Protein AF-A0A8S9J7U5-F1 (afdb_monomer_lite)

Radius of gyration: 19.33 Å; chains: 1; bounding box: 43×29×53 Å

Secondary structure (DSSP, 8-state):
-------GGGS-HHHHHHHHHHHHHHHTSPP--------TTSSHHHHHHHHHHHHT-----HHHHHHHHHHTT-HHHHHHHHHHHHHHSS----S----HHHHHHHHHHIIIIIHHHHHHHHHTT-------SS-HHHHHHHHHHHHH-

Organism: Brassica cretica (NCBI:txid69181)

InterPro domains:
  IPR000850 Adenylate kinase/UMP-CMP kinase [MF_00235] (32-148)
  IPR000850 Adenylate kinase/UMP-CMP kinase [PR00094] (35-48)
  IPR000850 Adenylate kinase/UMP-CMP kinase [PR00094] (63-77)
  IPR000850 Adenylate kinase/UMP-CMP kinase [PTHR23359] (5-86)
  IPR000850 Adenylate kinase/UMP-CMP kinase [cd01428] (33-138)
  IPR027417 P-loop containing nucleoside triphosphate hydrolase [G3DSA:3.40.50.300] (4-83)
  IPR027417 P-loop containing nucleoside triphosphate hydrolase [G3DSA:3.40.50.300] (84-148)
  IPR027417 P-loop containing nucleoside triphosphate hydrolase [SSF52540] (32-147)

Sequence (149 aa):
MANSSVDMEDIQTVDLMSELLRRMKCASKPDKRLVFIGPPGSGKGTQSPVIKDEFCLCHLSTGDMLRAAVAAKSPLGVKAKEAMDKVTGEPLIQRKDDNADVLRSRLDAFHKQTQPVIDYYAKKGNLVNIPAEKAPEEVTKVVKKVVSA

Foldseek 3Di:
DPPPPDDPVPDDPVVVVVVVVLVVQQVPADDDDDDDADAPPLCCVVQQVVCCSNNVDDDDDPLVVLLVCLVVVHPVNVVSQVVCCVQQVDGSDDPPDPDPVSSVSRRVSCVVPVVVVQVVCVVVVNDDDQDRPDDPVVSNVVVVVVSRD

pLDDT: mean 84.94, std 13.2, range [37.19, 96.44]

Structure (mmCIF, N/CA/C/O backbone):
data_AF-A0A8S9J7U5-F1
#
_entry.id   AF-A0A8S9J7U5-F1
#
loop_
_atom_site.group_PDB
_atom_site.id
_atom_site.type_symbol
_atom_site.label_atom_id
_atom_site.label_alt_id
_atom_site.label_comp_id
_atom_site.label_asym_id
_atom_site.label_entity_id
_atom_site.label_seq_id
_atom_site.pdbx_PDB_ins_code
_atom_site.Cartn_x
_atom_site.Cartn_y
_atom_site.Cartn_z
_atom_site.occupancy
_atom_site.B_iso_or_equiv
_atom_site.auth_seq_id
_atom_site.auth_comp_id
_atom_site.auth_asym_id
_atom_site.auth_atom_id
_atom_site.pdbx_PDB_model_num
ATOM 1 N N . MET A 1 1 ? 24.460 -4.625 8.767 1.00 37.19 1 MET A N 1
ATOM 2 C CA . MET A 1 1 ? 23.476 -4.658 9.866 1.00 37.19 1 MET A CA 1
ATOM 3 C C . MET A 1 1 ? 24.123 -3.960 11.046 1.00 37.19 1 MET A C 1
ATOM 5 O O . MET A 1 1 ? 24.968 -4.559 11.692 1.00 37.19 1 MET A O 1
ATOM 9 N N . ALA A 1 2 ? 23.842 -2.673 11.243 1.00 41.78 2 ALA A N 1
ATOM 10 C CA . ALA A 1 2 ? 24.271 -1.979 12.451 1.00 41.78 2 ALA A CA 1
ATOM 11 C C . ALA A 1 2 ? 23.242 -2.318 13.531 1.00 41.78 2 ALA A C 1
ATOM 13 O O . ALA A 1 2 ? 22.135 -1.790 13.519 1.00 41.78 2 ALA A O 1
ATOM 14 N N . ASN A 1 3 ? 23.571 -3.282 14.386 1.00 47.78 3 ASN A N 1
ATOM 15 C CA . ASN A 1 3 ? 22.804 -3.547 15.591 1.00 47.78 3 ASN A CA 1
ATOM 16 C C . ASN A 1 3 ? 23.300 -2.561 16.653 1.00 47.78 3 ASN A C 1
ATOM 18 O O . ASN A 1 3 ? 24.132 -2.909 17.484 1.00 47.78 3 ASN A O 1
ATOM 22 N N . SER A 1 4 ? 22.882 -1.298 16.557 1.00 57.94 4 SER A N 1
ATOM 23 C CA . SER A 1 4 ? 23.030 -0.368 17.674 1.00 57.94 4 SER A CA 1
ATOM 24 C C . SER A 1 4 ? 21.969 -0.757 18.696 1.00 57.94 4 SER A C 1
ATOM 26 O O . SER A 1 4 ? 20.813 -0.343 18.584 1.00 57.94 4 SER A O 1
ATOM 28 N N . SER A 1 5 ? 22.328 -1.631 19.632 1.00 63.22 5 SER A N 1
ATOM 29 C CA . SER A 1 5 ? 21.529 -1.858 20.830 1.00 63.22 5 SER A CA 1
ATOM 30 C C . SER A 1 5 ? 21.452 -0.529 21.570 1.00 63.22 5 SER A C 1
ATOM 32 O O . SER A 1 5 ? 22.438 -0.092 22.155 1.00 63.22 5 SER A O 1
ATOM 34 N N . VAL A 1 6 ? 20.319 0.156 21.445 1.00 76.88 6 VAL A N 1
ATOM 35 C CA . VAL A 1 6 ? 20.034 1.348 22.242 1.00 76.88 6 VAL A CA 1
ATOM 36 C C . VAL A 1 6 ? 19.884 0.869 23.680 1.00 76.88 6 VAL A C 1
ATOM 38 O O . VAL A 1 6 ? 19.019 0.030 23.946 1.00 76.88 6 VAL A O 1
ATOM 41 N N . ASP A 1 7 ? 20.746 1.346 24.573 1.00 85.56 7 ASP A N 1
ATOM 42 C CA . ASP A 1 7 ? 20.597 1.090 26.000 1.00 85.56 7 ASP A CA 1
ATOM 43 C C . ASP A 1 7 ? 19.420 1.920 26.530 1.00 85.56 7 ASP A C 1
ATOM 45 O O . ASP A 1 7 ? 19.267 3.093 26.185 1.00 85.56 7 ASP A O 1
ATOM 49 N N . MET A 1 8 ? 18.541 1.304 27.323 1.00 82.44 8 MET A N 1
ATOM 50 C CA . MET A 1 8 ? 17.367 1.999 27.860 1.00 82.44 8 MET A CA 1
ATOM 51 C C . MET A 1 8 ? 17.752 3.049 28.905 1.00 82.44 8 MET A C 1
ATOM 53 O O . MET A 1 8 ? 16.975 3.977 29.122 1.00 82.44 8 MET A O 1
ATOM 57 N N . GLU A 1 9 ? 18.927 2.918 29.527 1.00 88.31 9 GLU A N 1
ATOM 58 C CA . GLU A 1 9 ? 19.437 3.865 30.526 1.00 88.31 9 GLU A CA 1
ATOM 59 C C . GLU A 1 9 ? 19.772 5.240 29.922 1.00 88.31 9 GLU A C 1
ATOM 61 O O . GLU A 1 9 ? 19.668 6.257 30.608 1.00 88.31 9 GLU A O 1
ATOM 66 N N . ASP A 1 10 ? 20.076 5.288 28.621 1.00 91.25 10 ASP A N 1
ATOM 67 C CA . ASP A 1 10 ? 20.440 6.515 27.901 1.00 91.25 10 ASP A CA 1
ATOM 68 C C . ASP A 1 10 ? 19.223 7.294 27.357 1.00 91.25 10 ASP A C 1
ATOM 70 O O . ASP A 1 10 ? 19.366 8.380 26.788 1.00 91.25 10 ASP A O 1
ATOM 74 N N . ILE A 1 11 ? 18.008 6.753 27.500 1.00 90.06 11 ILE A N 1
ATOM 75 C CA . ILE A 1 11 ? 16.780 7.344 26.955 1.00 90.06 11 ILE A CA 1
ATOM 76 C C . ILE A 1 11 ? 16.121 8.232 28.012 1.00 90.06 11 ILE A C 1
ATOM 78 O O . ILE A 1 11 ? 15.852 7.800 29.132 1.00 90.06 11 ILE A O 1
ATOM 82 N N . GLN A 1 12 ? 15.776 9.473 27.651 1.00 94.50 12 GLN A N 1
ATOM 83 C CA . GLN A 1 12 ? 15.068 10.356 28.575 1.00 94.50 12 GLN A CA 1
ATOM 84 C C . GLN A 1 12 ? 13.709 9.757 28.963 1.00 94.50 12 GLN A C 1
ATOM 86 O O . GLN A 1 12 ? 12.953 9.277 28.116 1.00 94.50 12 GLN A O 1
ATOM 91 N N . THR A 1 13 ? 13.336 9.863 30.242 1.00 93.88 13 THR A N 1
ATOM 92 C CA . THR A 1 13 ? 12.057 9.337 30.751 1.00 93.88 13 THR A CA 1
ATOM 93 C C . THR A 1 13 ? 10.852 9.842 29.950 1.00 93.88 13 THR A C 1
ATOM 95 O O . THR A 1 13 ? 9.889 9.107 29.754 1.00 93.88 13 THR A O 1
ATOM 98 N N . VAL A 1 14 ? 10.899 11.079 29.442 1.00 95.00 14 VAL A N 1
ATOM 99 C CA . VAL A 1 14 ? 9.829 11.665 28.615 1.00 95.00 14 VAL A CA 1
ATOM 100 C C . VAL A 1 14 ? 9.653 10.916 27.290 1.00 95.00 14 VAL A C 1
ATOM 102 O O . VAL A 1 14 ? 8.517 10.669 26.875 1.00 95.00 14 VAL A O 1
ATOM 105 N N . ASP A 1 15 ? 10.746 10.500 26.654 1.00 93.94 15 ASP A N 1
ATOM 106 C CA . ASP A 1 15 ? 10.711 9.738 25.404 1.00 93.94 15 ASP A CA 1
ATOM 107 C C . ASP A 1 15 ? 10.194 8.320 25.648 1.00 93.94 15 ASP A C 1
ATOM 109 O O . ASP A 1 15 ? 9.337 7.831 24.905 1.00 93.94 15 ASP A O 1
ATOM 113 N N . LEU A 1 16 ? 10.627 7.694 26.749 1.00 93.19 16 LEU A N 1
ATOM 114 C CA . LEU A 1 16 ? 10.135 6.380 27.160 1.00 93.19 16 LEU A CA 1
ATOM 115 C C . LEU A 1 16 ? 8.622 6.410 27.417 1.00 93.19 16 LEU A C 1
ATOM 117 O O . LEU A 1 16 ? 7.884 5.566 26.905 1.00 93.19 16 LEU A O 1
ATOM 121 N N . MET A 1 17 ? 8.138 7.410 28.160 1.00 95.00 17 MET A N 1
ATOM 122 C CA . MET A 1 17 ? 6.708 7.583 28.425 1.00 95.00 17 MET A CA 1
ATOM 123 C C . MET A 1 17 ? 5.919 7.875 27.143 1.00 95.00 17 MET A C 1
ATOM 125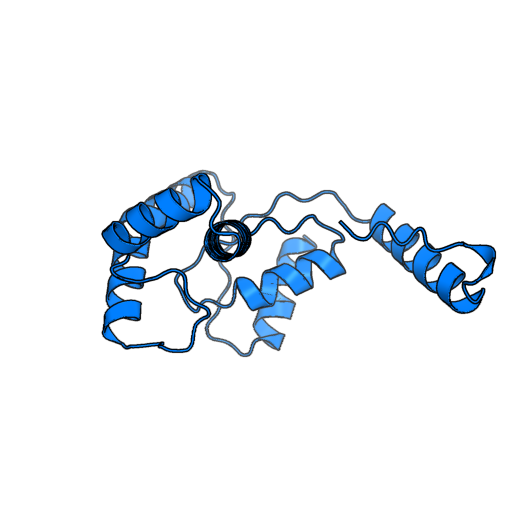 O O . MET A 1 17 ? 4.820 7.346 26.966 1.00 95.00 17 MET A O 1
ATOM 129 N N . SER A 1 18 ? 6.480 8.658 26.218 1.00 93.88 18 SER A N 1
ATOM 130 C CA . SER A 1 18 ? 5.858 8.944 24.919 1.00 93.88 18 SER A CA 1
ATOM 131 C C . SER A 1 18 ? 5.708 7.681 24.064 1.00 93.88 18 SER A C 1
ATOM 133 O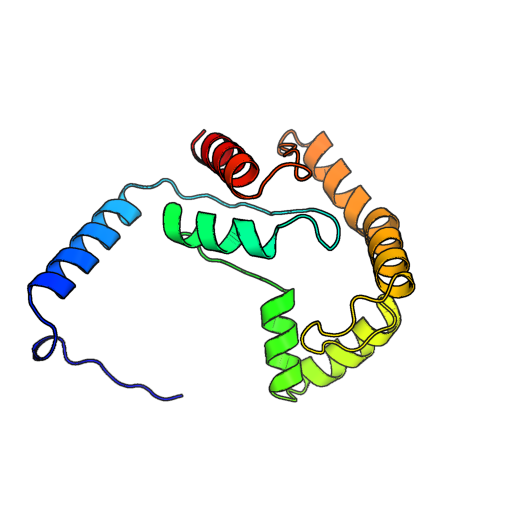 O . SER A 1 18 ? 4.638 7.433 23.500 1.00 93.88 18 SER A O 1
ATOM 135 N N . GLU A 1 19 ? 6.740 6.837 24.017 1.00 92.69 19 GLU A N 1
ATOM 136 C CA . GLU A 1 19 ? 6.714 5.560 23.300 1.00 92.69 19 GLU A CA 1
ATOM 137 C C . GLU A 1 19 ? 5.770 4.541 23.962 1.00 92.69 19 GLU A C 1
ATOM 139 O O . GLU A 1 19 ? 5.013 3.860 23.264 1.00 92.69 19 GLU A O 1
ATOM 144 N N . LEU A 1 20 ? 5.732 4.469 25.298 1.00 94.00 20 LEU A N 1
ATOM 145 C CA . LEU A 1 20 ? 4.771 3.637 26.034 1.00 94.00 20 LEU A CA 1
ATOM 146 C C . LEU A 1 20 ? 3.327 4.041 25.721 1.00 94.00 20 LEU A C 1
ATOM 148 O O . LEU A 1 20 ? 2.514 3.188 25.355 1.00 94.00 20 LEU A O 1
ATOM 152 N N . LEU A 1 21 ? 3.014 5.339 25.775 1.00 93.31 21 LEU A N 1
ATOM 153 C CA . LEU A 1 21 ? 1.695 5.856 25.405 1.00 93.31 21 LEU A CA 1
ATOM 154 C C . LEU A 1 21 ? 1.343 5.523 23.950 1.00 93.31 21 LEU A C 1
ATOM 156 O O . LEU A 1 21 ? 0.196 5.170 23.661 1.00 93.31 21 LEU A O 1
ATOM 160 N N . ARG A 1 22 ? 2.310 5.594 23.026 1.00 91.38 22 ARG A N 1
ATOM 161 C CA . ARG A 1 22 ? 2.110 5.190 21.627 1.00 91.38 22 ARG A CA 1
ATOM 162 C C . ARG A 1 22 ? 1.763 3.704 21.519 1.00 91.38 22 ARG A C 1
ATOM 164 O O . ARG A 1 22 ? 0.789 3.367 20.848 1.00 91.38 22 ARG A O 1
ATOM 171 N N . ARG A 1 23 ? 2.499 2.820 22.201 1.00 92.69 23 ARG A N 1
ATOM 172 C CA . ARG A 1 23 ? 2.250 1.366 22.194 1.00 92.69 23 ARG A CA 1
ATOM 173 C C . ARG A 1 23 ? 0.907 1.003 22.812 1.00 92.69 23 ARG A C 1
ATOM 175 O O . ARG A 1 23 ? 0.184 0.205 22.224 1.00 92.69 23 ARG A O 1
ATOM 182 N N . MET A 1 24 ? 0.532 1.628 23.927 1.00 93.38 24 MET A N 1
ATOM 183 C CA . MET A 1 24 ? -0.784 1.428 24.545 1.00 93.38 24 MET A CA 1
ATOM 184 C C . MET A 1 24 ? -1.919 1.845 23.602 1.00 93.38 24 MET A C 1
ATOM 186 O O . MET A 1 24 ? -2.894 1.113 23.452 1.00 93.38 24 MET A O 1
ATOM 190 N N . LYS A 1 25 ? -1.770 2.981 22.902 1.00 91.06 25 LYS A N 1
ATOM 191 C CA . LYS A 1 25 ? -2.721 3.418 21.865 1.00 91.06 25 LYS A CA 1
ATOM 192 C C . LYS A 1 25 ? -2.770 2.478 20.660 1.00 91.06 25 LYS A C 1
ATOM 194 O O . LYS A 1 25 ? -3.797 2.421 19.998 1.00 91.06 25 LYS A O 1
ATOM 199 N N . CYS A 1 26 ? -1.670 1.811 20.317 1.00 91.12 26 CYS A N 1
ATOM 200 C CA . CYS A 1 26 ? -1.641 0.821 19.242 1.00 91.12 26 CYS A CA 1
ATOM 201 C C . CYS A 1 26 ? -2.309 -0.492 19.653 1.00 91.12 26 CYS A C 1
ATOM 203 O O . CYS A 1 26 ? -3.071 -1.043 18.872 1.00 91.12 26 CYS A O 1
ATOM 205 N N . ALA A 1 27 ? -2.051 -0.970 20.873 1.00 90.62 27 ALA A N 1
ATOM 206 C CA . ALA A 1 27 ? -2.557 -2.248 21.374 1.00 90.62 27 ALA A CA 1
ATOM 207 C C . ALA A 1 27 ? -4.090 -2.304 21.469 1.00 90.62 27 ALA A C 1
ATOM 209 O O . ALA A 1 27 ? -4.668 -3.382 21.413 1.00 90.62 27 ALA A O 1
ATOM 210 N N . SER A 1 28 ? -4.753 -1.152 21.603 1.00 88.62 28 SER A N 1
ATOM 211 C CA . SER A 1 28 ? -6.215 -1.064 21.622 1.00 88.62 28 SER A CA 1
ATOM 212 C C . SER A 1 28 ? -6.863 -1.022 20.234 1.00 88.62 28 SER A C 1
ATOM 214 O O . SER A 1 28 ? -8.091 -1.036 20.143 1.00 88.62 28 SER A O 1
ATOM 216 N N . LYS A 1 29 ? -6.081 -0.938 19.149 1.00 89.06 29 LYS A N 1
ATOM 217 C CA . LYS A 1 29 ? -6.625 -0.845 17.788 1.00 89.06 29 LYS A CA 1
ATOM 218 C C . LYS A 1 29 ? -6.939 -2.234 17.232 1.00 89.06 29 LYS A C 1
ATOM 220 O O . LYS A 1 29 ? -6.191 -3.172 17.490 1.00 89.06 29 LYS A O 1
ATOM 225 N N . PRO A 1 30 ? -8.029 -2.373 16.459 1.00 87.94 30 PR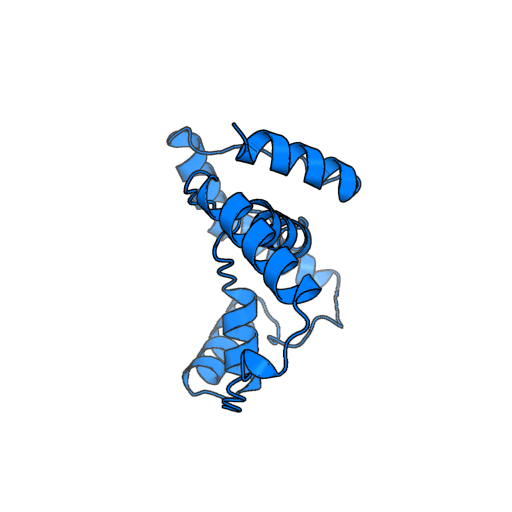O A N 1
ATOM 226 C CA . PRO A 1 30 ? -8.387 -3.648 15.858 1.00 87.94 30 PRO A CA 1
ATOM 227 C C . PRO A 1 30 ? -7.381 -4.055 14.779 1.00 87.94 30 PRO A C 1
ATOM 229 O O . PRO A 1 30 ? -6.952 -3.228 13.968 1.00 87.94 30 PRO A O 1
ATOM 232 N N . ASP A 1 31 ? -7.093 -5.353 14.712 1.00 90.00 31 ASP A N 1
ATOM 233 C CA . ASP A 1 31 ? -6.328 -5.936 13.615 1.00 90.00 31 ASP A CA 1
ATOM 234 C C . ASP A 1 31 ? -7.074 -5.763 12.289 1.00 90.00 31 ASP A C 1
ATOM 236 O O . ASP A 1 31 ? -8.263 -6.075 12.167 1.00 90.00 31 ASP A O 1
ATOM 240 N N . LYS A 1 32 ? -6.365 -5.289 11.259 1.00 91.69 32 LYS A N 1
ATOM 241 C CA . LYS A 1 32 ? -6.920 -5.103 9.912 1.00 91.69 32 LYS A CA 1
ATOM 242 C C . LYS A 1 32 ? -5.967 -5.625 8.845 1.00 91.69 32 LYS A C 1
ATOM 244 O O . LYS A 1 32 ? -4.749 -5.499 8.943 1.00 91.69 32 LYS A O 1
ATOM 249 N N . ARG A 1 33 ? -6.545 -6.205 7.790 1.00 94.00 33 ARG A N 1
ATOM 250 C CA . ARG A 1 33 ? -5.832 -6.678 6.596 1.00 94.00 33 ARG A CA 1
ATOM 251 C C . ARG A 1 33 ? -6.373 -5.928 5.392 1.00 94.00 33 ARG A C 1
ATOM 253 O O . ARG A 1 33 ? -7.476 -6.203 4.933 1.00 94.00 33 ARG A O 1
ATOM 260 N N . LEU A 1 34 ? -5.605 -4.951 4.929 1.00 94.25 34 LEU A N 1
ATOM 261 C CA . LEU A 1 34 ? -6.014 -4.018 3.886 1.00 94.25 34 LEU A CA 1
ATOM 262 C C . LEU A 1 34 ? -5.145 -4.213 2.647 1.00 94.25 34 LEU A C 1
ATOM 264 O O . LEU A 1 34 ? -3.943 -4.448 2.756 1.00 94.25 34 LEU A O 1
ATOM 268 N N . VAL A 1 35 ? -5.748 -4.060 1.471 1.00 94.62 35 VAL A N 1
ATOM 269 C CA . VAL A 1 35 ? -5.030 -4.021 0.195 1.00 94.62 35 VAL A CA 1
ATOM 270 C C . VAL A 1 35 ? -5.403 -2.726 -0.511 1.00 94.62 35 VAL A C 1
ATOM 272 O O . VAL A 1 35 ? -6.568 -2.499 -0.822 1.00 94.62 35 VAL A O 1
ATOM 275 N N . PHE A 1 36 ? -4.418 -1.867 -0.770 1.00 93.88 36 PHE A N 1
ATOM 276 C CA . PHE A 1 36 ? -4.621 -0.665 -1.577 1.00 93.88 36 PHE A CA 1
ATOM 277 C C . PHE A 1 36 ? -4.372 -0.987 -3.046 1.00 93.88 36 PHE A C 1
ATOM 279 O O . PHE A 1 36 ? -3.236 -1.220 -3.460 1.00 93.88 36 PHE A O 1
ATOM 286 N N . ILE A 1 37 ? -5.442 -0.974 -3.837 1.00 93.56 37 ILE A N 1
ATOM 287 C CA . ILE A 1 37 ? -5.402 -1.212 -5.280 1.00 93.56 37 ILE A CA 1
ATOM 288 C C . ILE A 1 37 ? -5.728 0.098 -5.995 1.00 93.56 37 ILE A C 1
ATOM 290 O O . ILE A 1 37 ? -6.635 0.823 -5.605 1.00 93.56 37 ILE A O 1
ATOM 294 N N . GLY A 1 38 ? -4.964 0.421 -7.034 1.00 91.50 38 GLY A N 1
ATOM 295 C CA . GLY A 1 38 ? -5.197 1.604 -7.856 1.00 91.50 38 GLY A CA 1
ATOM 296 C C . GLY A 1 38 ? -4.093 1.798 -8.893 1.00 91.50 38 GLY A C 1
ATOM 297 O O . GLY A 1 38 ? -3.010 1.214 -8.733 1.00 91.50 38 GLY A O 1
ATOM 298 N N . PRO A 1 39 ? -4.322 2.618 -9.928 1.00 89.81 39 PRO A N 1
ATOM 299 C CA . PRO A 1 39 ? -3.349 2.854 -10.988 1.00 89.81 39 PRO A CA 1
ATOM 300 C C . PRO A 1 39 ? -2.078 3.558 -10.471 1.00 89.81 39 PRO A C 1
ATOM 302 O O . PRO A 1 39 ? -2.025 4.037 -9.329 1.00 89.81 39 PRO A O 1
ATOM 305 N N . PRO A 1 40 ? -0.996 3.612 -11.265 1.00 85.25 40 PRO A N 1
ATOM 306 C CA . PRO A 1 40 ? 0.143 4.479 -10.968 1.00 85.25 40 PRO A CA 1
ATOM 307 C C . PRO A 1 40 ? -0.322 5.923 -10.710 1.00 85.25 40 PRO A C 1
ATOM 309 O O . PRO A 1 40 ? -1.242 6.401 -11.359 1.00 85.25 40 PRO A O 1
ATOM 312 N N . GLY A 1 41 ? 0.277 6.602 -9.730 1.00 84.12 41 GLY A N 1
ATOM 313 C CA . GLY A 1 41 ? -0.101 7.979 -9.376 1.00 84.12 41 GLY A CA 1
ATOM 314 C C . GLY A 1 41 ? -1.326 8.119 -8.462 1.00 84.12 41 GLY A C 1
ATOM 315 O O . GLY A 1 41 ? -1.525 9.186 -7.903 1.00 84.12 41 GLY A O 1
ATOM 316 N N . SER A 1 42 ? -2.078 7.047 -8.182 1.00 89.75 42 SER A N 1
ATOM 317 C CA . SER A 1 42 ? -3.312 7.103 -7.369 1.00 89.75 42 SER A CA 1
ATOM 318 C C . SER A 1 42 ? -3.129 7.395 -5.862 1.00 89.75 42 SER A C 1
ATOM 320 O O . SER A 1 42 ? -4.030 7.132 -5.074 1.00 89.75 42 SER A O 1
ATOM 322 N N . GLY A 1 43 ? -1.940 7.807 -5.410 1.00 88.56 43 GLY A N 1
ATOM 323 C CA . GLY A 1 43 ? -1.697 8.166 -4.005 1.00 88.56 43 GLY A CA 1
ATOM 324 C C . GLY A 1 43 ? -1.458 7.014 -3.015 1.00 88.56 43 GLY A C 1
ATOM 325 O O . GLY A 1 43 ? -1.303 7.274 -1.827 1.00 88.56 43 GLY A O 1
ATOM 326 N N . LYS A 1 44 ? -1.351 5.746 -3.448 1.00 90.69 44 LYS A N 1
ATOM 327 C CA . LYS A 1 44 ? -1.099 4.597 -2.537 1.00 90.69 44 LYS A CA 1
ATOM 328 C C . LYS A 1 44 ? 0.119 4.802 -1.628 1.00 90.69 44 LYS A C 1
ATOM 330 O O . LYS A 1 44 ? 0.018 4.628 -0.422 1.00 90.69 44 LYS A O 1
ATOM 335 N N . GLY A 1 45 ? 1.248 5.222 -2.206 1.00 87.06 45 GLY A N 1
ATOM 336 C CA . GLY A 1 45 ? 2.486 5.475 -1.458 1.00 87.06 45 GLY A CA 1
ATOM 337 C C . GLY A 1 45 ? 2.378 6.626 -0.453 1.00 87.06 45 GLY A C 1
ATOM 338 O O . GLY A 1 45 ? 3.141 6.658 0.502 1.00 87.06 45 GLY A O 1
ATOM 339 N N . THR A 1 46 ? 1.415 7.530 -0.639 1.00 90.31 46 THR A N 1
ATOM 340 C CA . THR A 1 46 ? 1.101 8.611 0.304 1.00 90.31 46 THR A CA 1
ATOM 341 C C . THR A 1 46 ? 0.209 8.105 1.435 1.00 90.31 46 THR A C 1
ATOM 343 O O . THR A 1 46 ? 0.468 8.381 2.599 1.00 90.31 46 THR A O 1
ATOM 346 N N . GLN A 1 47 ? -0.829 7.334 1.105 1.00 93.19 47 GLN A N 1
ATOM 347 C CA . GLN A 1 47 ? -1.845 6.910 2.070 1.00 93.19 47 GLN A CA 1
ATOM 348 C C . GLN A 1 47 ? -1.389 5.727 2.940 1.00 93.19 47 GLN A C 1
ATOM 350 O O . GLN A 1 47 ? -1.708 5.671 4.125 1.00 93.19 47 GLN A O 1
ATOM 355 N N . SER A 1 48 ? -0.621 4.779 2.392 1.00 92.88 48 SER A N 1
ATOM 356 C CA . SER A 1 48 ? -0.213 3.575 3.128 1.00 92.88 48 SER A CA 1
ATOM 357 C C . SER A 1 48 ? 0.653 3.865 4.365 1.00 92.88 48 SER A C 1
ATOM 359 O O . SER A 1 48 ? 0.351 3.286 5.407 1.00 92.88 48 SER A O 1
ATOM 361 N N . PRO A 1 49 ? 1.664 4.761 4.334 1.00 91.94 49 PRO A N 1
ATOM 362 C CA . PRO A 1 49 ? 2.416 5.130 5.536 1.00 91.94 49 PRO A CA 1
ATOM 363 C C . PRO A 1 49 ? 1.548 5.798 6.606 1.00 91.94 49 PRO A C 1
ATOM 365 O O . PRO A 1 49 ? 1.665 5.453 7.778 1.00 91.94 49 PRO A O 1
ATOM 368 N N . VAL A 1 50 ? 0.624 6.678 6.203 1.00 92.88 50 VAL A N 1
ATOM 369 C CA . VAL A 1 50 ? -0.299 7.350 7.132 1.00 92.88 50 VAL A CA 1
ATOM 370 C C . VAL A 1 50 ? -1.147 6.322 7.881 1.00 92.88 50 VAL A C 1
ATOM 372 O O . VAL A 1 50 ? -1.223 6.356 9.105 1.00 92.88 50 VAL A O 1
ATOM 375 N N . ILE A 1 51 ? -1.724 5.357 7.161 1.00 93.38 51 ILE A N 1
ATOM 376 C CA . ILE A 1 51 ? -2.532 4.289 7.763 1.00 93.38 51 ILE A CA 1
ATOM 377 C C . ILE A 1 51 ? -1.677 3.315 8.578 1.00 93.38 51 ILE A C 1
ATOM 379 O O . ILE A 1 51 ? -2.121 2.847 9.624 1.00 93.38 51 ILE A O 1
ATOM 383 N N . LYS A 1 52 ? -0.439 3.039 8.154 1.00 92.88 52 LYS A N 1
ATOM 384 C CA . LYS A 1 52 ? 0.523 2.234 8.917 1.00 92.88 52 LYS A CA 1
ATOM 385 C C . LYS A 1 52 ? 0.776 2.848 10.294 1.00 92.88 52 LYS A C 1
ATOM 387 O O . LYS A 1 52 ? 0.664 2.144 11.291 1.00 92.88 52 LYS A O 1
ATOM 392 N N . ASP A 1 53 ? 1.088 4.140 10.354 1.00 91.44 53 ASP A N 1
ATOM 393 C CA . ASP A 1 53 ? 1.396 4.827 11.613 1.00 91.44 53 ASP A CA 1
ATOM 394 C C . ASP A 1 53 ? 0.139 5.029 12.473 1.00 91.44 53 ASP A C 1
ATOM 396 O O . ASP A 1 53 ? 0.166 4.833 13.689 1.00 91.44 53 ASP A O 1
ATOM 400 N N . GLU A 1 54 ? -0.993 5.359 11.850 1.00 90.69 54 GLU A N 1
ATOM 401 C CA . GLU A 1 54 ? -2.239 5.606 12.568 1.00 90.69 54 GLU A CA 1
ATOM 402 C C . GLU A 1 54 ? -2.932 4.344 13.057 1.00 90.69 54 GLU A C 1
ATOM 404 O O . GLU A 1 54 ? -3.534 4.386 14.121 1.00 90.69 54 GLU A O 1
ATOM 409 N N . PHE A 1 55 ? -2.866 3.227 12.342 1.00 91.75 55 PHE A N 1
ATOM 410 C CA . PHE A 1 55 ? -3.493 1.972 12.770 1.00 91.75 55 PHE A CA 1
ATOM 411 C C . PHE A 1 55 ? -2.481 0.953 13.292 1.00 91.75 55 PHE A C 1
ATOM 413 O O . PHE A 1 55 ? -2.860 -0.148 13.670 1.00 91.75 55 PHE A O 1
ATOM 420 N N . CYS A 1 56 ? -1.204 1.335 13.364 1.00 93.62 56 CYS A N 1
ATOM 421 C CA . CYS A 1 56 ? -0.107 0.499 13.844 1.00 93.62 56 CYS A CA 1
ATOM 422 C C . CYS A 1 56 ? 0.003 -0.832 13.081 1.00 93.62 56 CYS A C 1
ATOM 424 O O . CYS A 1 56 ? 0.290 -1.880 13.655 1.00 93.62 56 CYS A O 1
ATOM 426 N N . LEU A 1 57 ? -0.232 -0.775 11.768 1.00 92.62 57 LEU A N 1
ATOM 427 C CA . LEU A 1 57 ? -0.239 -1.932 10.875 1.00 92.62 57 LEU A CA 1
ATOM 428 C C . LEU A 1 57 ? 1.140 -2.160 10.247 1.00 92.62 57 LEU A C 1
ATOM 430 O O . LEU A 1 57 ? 1.969 -1.258 10.166 1.00 92.62 57 LEU A O 1
ATOM 434 N N . CYS A 1 58 ? 1.381 -3.364 9.732 1.00 91.62 58 CYS A N 1
ATOM 435 C CA . CYS A 1 58 ? 2.549 -3.626 8.895 1.00 91.62 58 CYS A CA 1
ATOM 436 C C . CYS A 1 58 ? 2.320 -3.072 7.479 1.00 91.62 58 CYS A C 1
ATOM 438 O O . CYS A 1 58 ? 1.309 -3.372 6.845 1.00 91.62 58 CYS A O 1
ATOM 440 N N . HIS A 1 59 ? 3.272 -2.292 6.962 1.00 92.50 59 HIS A N 1
ATOM 441 C CA . HIS A 1 59 ? 3.252 -1.831 5.575 1.00 92.50 59 HIS A CA 1
ATOM 442 C C . HIS A 1 59 ? 4.115 -2.742 4.699 1.00 92.50 59 HIS A C 1
ATOM 444 O O . HIS A 1 59 ? 5.342 -2.700 4.761 1.00 92.50 59 HIS A O 1
ATOM 450 N N . LEU A 1 60 ? 3.458 -3.538 3.856 1.00 93.31 60 LEU A N 1
ATOM 451 C CA . LEU A 1 60 ? 4.096 -4.385 2.850 1.00 93.31 60 LEU A CA 1
ATOM 452 C C . LEU A 1 60 ? 3.942 -3.753 1.463 1.00 93.31 60 LEU A C 1
ATOM 454 O O . LEU A 1 60 ? 2.855 -3.739 0.890 1.00 93.31 60 LEU A O 1
ATOM 458 N N . SER A 1 61 ? 5.051 -3.252 0.918 1.00 88.69 61 SER A N 1
ATOM 459 C CA . SER A 1 61 ? 5.118 -2.625 -0.406 1.00 88.69 61 SER A CA 1
ATOM 460 C C . SER A 1 61 ? 6.029 -3.437 -1.317 1.00 88.69 61 SER A C 1
ATOM 462 O O . SER A 1 61 ? 7.255 -3.394 -1.204 1.00 88.69 61 SER A O 1
ATOM 464 N N . THR A 1 62 ? 5.431 -4.173 -2.256 1.00 85.69 62 THR A N 1
ATOM 465 C CA . THR A 1 62 ? 6.179 -4.948 -3.261 1.00 85.69 62 THR A CA 1
ATOM 466 C C . THR A 1 62 ? 7.125 -4.063 -4.061 1.00 85.69 62 THR A C 1
ATOM 468 O O . THR A 1 62 ? 8.255 -4.458 -4.326 1.00 85.69 62 THR A O 1
ATOM 471 N N . GLY A 1 63 ? 6.712 -2.831 -4.368 1.00 80.50 63 GLY A N 1
ATOM 472 C CA . GLY A 1 63 ? 7.559 -1.855 -5.041 1.00 80.50 63 GLY A CA 1
ATOM 473 C C . GLY A 1 63 ? 8.820 -1.503 -4.248 1.00 80.50 63 GLY A C 1
ATOM 474 O O . GLY A 1 63 ? 9.897 -1.468 -4.837 1.00 80.50 63 GLY A O 1
ATOM 475 N N . ASP A 1 64 ? 8.710 -1.252 -2.939 1.00 83.81 64 ASP A N 1
ATOM 476 C CA . ASP A 1 64 ? 9.874 -0.917 -2.103 1.00 83.81 64 ASP A CA 1
ATOM 477 C C . ASP A 1 64 ? 10.814 -2.111 -1.949 1.00 83.81 64 ASP A C 1
ATOM 479 O O . ASP A 1 64 ? 12.023 -1.962 -2.117 1.00 83.81 64 ASP A O 1
ATOM 483 N N . MET A 1 65 ? 10.262 -3.306 -1.716 1.00 87.56 65 MET A N 1
ATOM 484 C CA . MET A 1 65 ? 11.054 -4.533 -1.602 1.00 87.56 65 MET A CA 1
ATOM 485 C C . MET A 1 65 ? 11.820 -4.840 -2.895 1.00 87.56 65 MET A C 1
ATOM 487 O O . MET A 1 65 ? 13.004 -5.170 -2.848 1.00 87.56 65 MET A O 1
ATOM 491 N N . LEU A 1 66 ? 11.172 -4.695 -4.057 1.00 83.38 66 LEU A N 1
ATOM 492 C CA . LEU A 1 66 ? 11.812 -4.920 -5.355 1.00 83.38 66 LEU A CA 1
ATOM 493 C C . LEU A 1 66 ? 12.895 -3.874 -5.627 1.00 83.38 66 LEU A C 1
ATOM 495 O O . LEU A 1 66 ? 14.007 -4.244 -5.997 1.00 83.38 66 LEU A O 1
ATOM 499 N N . ARG A 1 67 ? 12.625 -2.586 -5.373 1.00 81.38 67 ARG A N 1
ATOM 500 C CA . ARG A 1 67 ? 13.635 -1.520 -5.498 1.00 81.38 67 ARG A CA 1
ATOM 501 C C . ARG A 1 67 ? 14.845 -1.772 -4.602 1.00 81.38 67 ARG A C 1
ATOM 503 O O . ARG A 1 67 ? 15.973 -1.656 -5.073 1.00 81.38 67 ARG A O 1
ATOM 510 N N . ALA A 1 68 ? 14.625 -2.163 -3.347 1.00 86.06 68 ALA A N 1
ATOM 511 C CA . ALA A 1 68 ? 15.700 -2.511 -2.423 1.00 86.06 68 ALA A CA 1
ATOM 512 C C . ALA A 1 68 ? 16.522 -3.706 -2.937 1.00 86.06 68 ALA A C 1
ATOM 514 O O . ALA A 1 68 ? 17.751 -3.656 -2.932 1.00 86.06 68 ALA A O 1
ATOM 515 N N . ALA A 1 69 ? 15.862 -4.748 -3.455 1.00 88.06 69 ALA A N 1
ATOM 516 C CA . ALA A 1 69 ? 16.528 -5.921 -4.017 1.00 88.06 69 ALA A CA 1
ATOM 517 C C . ALA A 1 69 ? 17.380 -5.591 -5.256 1.00 88.06 69 ALA A C 1
ATOM 519 O O . ALA A 1 69 ? 18.476 -6.144 -5.399 1.00 88.06 69 ALA A O 1
ATOM 520 N N . VAL A 1 70 ? 16.893 -4.698 -6.130 1.00 85.31 70 VAL A N 1
ATOM 521 C CA . VAL A 1 70 ? 17.623 -4.200 -7.310 1.00 85.31 70 VAL A CA 1
ATOM 522 C C . VAL A 1 70 ? 18.806 -3.332 -6.902 1.00 85.31 70 VAL A C 1
ATOM 524 O O . VAL A 1 70 ? 19.910 -3.546 -7.399 1.00 85.31 70 VAL A O 1
ATOM 527 N N . ALA A 1 71 ? 18.607 -2.396 -5.970 1.00 85.69 71 ALA A N 1
ATOM 528 C CA . ALA A 1 71 ? 19.672 -1.538 -5.454 1.00 85.69 71 ALA A CA 1
ATOM 529 C C . ALA A 1 71 ? 20.793 -2.358 -4.797 1.00 85.69 71 ALA A C 1
ATOM 531 O O . ALA A 1 71 ? 21.972 -2.083 -5.009 1.00 85.69 71 ALA A O 1
ATOM 532 N N . ALA A 1 72 ? 20.429 -3.422 -4.077 1.00 88.94 72 ALA A N 1
ATOM 533 C CA . ALA A 1 72 ? 21.366 -4.364 -3.476 1.00 88.94 72 ALA A CA 1
ATOM 534 C C . ALA A 1 72 ? 22.055 -5.300 -4.489 1.00 88.94 72 ALA A C 1
ATOM 536 O O . ALA A 1 72 ? 22.886 -6.109 -4.084 1.00 88.94 72 ALA A O 1
ATOM 537 N N . LYS A 1 73 ? 21.699 -5.244 -5.786 1.00 89.62 73 LYS A N 1
ATOM 538 C CA . LYS A 1 73 ? 22.178 -6.162 -6.840 1.00 89.62 73 LYS A CA 1
ATOM 539 C C . LYS A 1 73 ? 22.057 -7.639 -6.445 1.00 89.62 73 LYS A C 1
ATOM 541 O O . LYS A 1 73 ? 22.880 -8.471 -6.819 1.00 89.62 73 LYS A O 1
ATOM 546 N N . SER A 1 74 ? 21.025 -7.966 -5.669 1.00 90.94 74 SER A N 1
ATOM 547 C CA . SER A 1 74 ? 20.782 -9.342 -5.242 1.00 90.94 74 SER A CA 1
ATOM 548 C C . SER A 1 74 ? 20.446 -10.228 -6.452 1.00 90.94 74 SER A C 1
ATOM 550 O O . SER A 1 74 ? 19.904 -9.720 -7.439 1.00 90.94 74 SER A O 1
ATOM 552 N N . PRO A 1 75 ? 20.672 -11.554 -6.390 1.00 92.50 75 PRO A N 1
ATOM 553 C CA . PRO A 1 75 ? 20.286 -12.460 -7.476 1.00 92.50 75 PRO A CA 1
ATOM 554 C C . PRO A 1 75 ? 18.801 -12.344 -7.856 1.00 92.50 75 PRO A C 1
ATOM 556 O O . PRO A 1 75 ? 18.448 -12.394 -9.033 1.00 92.50 75 PRO A O 1
ATOM 559 N N . LEU A 1 76 ? 17.931 -12.137 -6.858 1.00 87.50 76 LEU A N 1
ATOM 560 C CA . LEU A 1 76 ? 16.510 -11.871 -7.072 1.00 87.50 76 LEU A CA 1
ATOM 561 C C . LEU A 1 76 ? 16.280 -10.501 -7.719 1.00 87.50 76 LEU A C 1
ATOM 563 O O . LEU A 1 76 ? 15.476 -10.397 -8.635 1.00 87.50 76 LEU A O 1
ATOM 567 N N . GLY A 1 77 ? 16.990 -9.465 -7.271 1.00 85.88 77 GLY A N 1
ATOM 568 C CA . GLY A 1 77 ? 16.888 -8.112 -7.812 1.00 85.88 77 GLY A CA 1
ATOM 569 C C . GLY A 1 77 ? 17.284 -8.016 -9.284 1.00 85.88 77 GLY A C 1
ATOM 570 O O . GLY A 1 77 ? 16.598 -7.346 -10.047 1.00 85.88 77 GLY A O 1
ATOM 571 N N . VAL A 1 78 ? 18.333 -8.725 -9.708 1.00 86.62 78 VAL A N 1
ATOM 572 C CA . VAL A 1 78 ? 18.740 -8.781 -11.124 1.00 86.62 78 VAL A CA 1
ATOM 573 C C . VAL A 1 78 ? 17.631 -9.405 -11.978 1.00 86.62 78 VAL A C 1
ATOM 575 O O . VAL A 1 78 ? 17.182 -8.787 -12.940 1.00 86.62 78 VAL A O 1
ATOM 578 N N . LYS A 1 79 ? 17.103 -10.568 -11.570 1.00 87.62 79 LYS A N 1
ATOM 579 C CA . LYS A 1 79 ? 15.984 -11.229 -12.268 1.00 87.62 79 LYS A CA 1
ATOM 580 C C . LYS A 1 79 ? 14.707 -10.387 -12.267 1.00 87.62 79 LYS A C 1
ATOM 582 O O . LYS A 1 79 ? 14.001 -10.321 -13.269 1.00 87.62 79 LYS A O 1
ATOM 587 N N . ALA A 1 80 ? 14.400 -9.746 -11.140 1.00 82.19 80 ALA A N 1
ATOM 588 C CA . ALA A 1 80 ? 13.234 -8.885 -11.000 1.00 82.19 80 ALA A CA 1
ATOM 589 C C . ALA A 1 80 ? 13.324 -7.664 -11.917 1.00 82.19 80 ALA A C 1
ATOM 591 O O . ALA A 1 80 ? 12.334 -7.323 -12.559 1.00 82.19 80 ALA A O 1
ATOM 592 N N . LYS A 1 81 ? 14.509 -7.047 -12.017 1.00 80.44 81 LYS A N 1
ATOM 593 C CA . LYS A 1 81 ? 14.764 -5.955 -12.954 1.00 80.44 81 LYS A CA 1
ATOM 594 C C . LYS A 1 81 ? 14.483 -6.402 -14.388 1.00 80.44 81 LYS A C 1
ATOM 596 O O . LYS A 1 81 ? 13.650 -5.803 -15.046 1.00 80.44 81 LYS A O 1
ATOM 601 N N . GLU A 1 82 ? 15.069 -7.512 -14.834 1.00 82.00 82 GLU A N 1
ATOM 602 C CA . GLU A 1 82 ? 14.844 -8.028 -16.192 1.00 82.00 82 GLU A CA 1
ATOM 603 C C . GLU A 1 82 ? 13.368 -8.328 -16.494 1.00 82.00 82 GLU A C 1
ATOM 605 O O . GLU A 1 82 ? 12.881 -8.034 -17.586 1.00 82.00 82 GLU A O 1
ATOM 610 N N . ALA A 1 83 ? 12.641 -8.926 -15.546 1.00 78.56 83 ALA A N 1
ATOM 611 C CA . ALA A 1 83 ? 11.223 -9.231 -15.719 1.00 78.56 83 ALA A CA 1
ATOM 612 C C . ALA A 1 83 ? 10.361 -7.959 -15.774 1.00 78.56 83 ALA A C 1
ATOM 614 O O . ALA A 1 83 ? 9.443 -7.864 -16.588 1.00 78.56 83 ALA A O 1
ATOM 615 N N . MET A 1 84 ? 10.657 -6.969 -14.931 1.00 70.12 84 MET A N 1
ATOM 616 C CA . MET A 1 84 ? 9.903 -5.718 -14.881 1.00 70.12 84 MET A CA 1
ATOM 617 C C . MET A 1 84 ? 10.199 -4.801 -16.062 1.00 70.12 84 MET A C 1
ATOM 619 O O . MET A 1 84 ? 9.255 -4.228 -16.608 1.00 70.12 84 MET A O 1
ATOM 623 N N . ASP A 1 85 ? 11.452 -4.734 -16.509 1.00 71.12 85 ASP A N 1
ATOM 624 C CA . ASP A 1 85 ? 11.851 -3.995 -17.708 1.00 71.12 85 ASP A CA 1
ATOM 625 C C . ASP A 1 85 ? 11.098 -4.547 -18.938 1.00 71.12 85 ASP A C 1
ATOM 627 O O . ASP A 1 85 ? 10.638 -3.783 -19.780 1.00 71.12 85 ASP A O 1
ATOM 631 N N . LYS A 1 86 ? 10.855 -5.867 -19.005 1.00 68.56 86 LYS A N 1
ATOM 632 C CA . LYS A 1 86 ? 10.077 -6.504 -20.089 1.00 68.56 86 LYS A CA 1
ATOM 633 C C . LYS A 1 86 ? 8.572 -6.236 -20.032 1.00 68.56 86 LYS A C 1
ATOM 635 O O . LYS A 1 86 ? 7.941 -6.125 -21.078 1.00 68.56 86 LYS A O 1
ATOM 640 N N . VAL A 1 87 ? 7.979 -6.192 -18.836 1.00 64.31 87 VAL A N 1
ATOM 641 C CA . VAL A 1 87 ? 6.516 -6.054 -18.666 1.00 64.31 87 VAL A CA 1
ATOM 642 C C . VAL A 1 87 ? 6.075 -4.593 -18.651 1.00 64.31 87 VAL A C 1
ATOM 644 O O . VAL A 1 87 ? 5.010 -4.267 -19.166 1.00 64.31 87 VAL A O 1
ATOM 647 N N . THR A 1 88 ? 6.876 -3.717 -18.048 1.00 58.28 88 THR A N 1
ATOM 648 C CA . THR A 1 88 ? 6.554 -2.290 -17.891 1.00 58.28 88 THR A CA 1
ATOM 649 C C . THR A 1 88 ? 7.355 -1.375 -18.810 1.00 58.28 88 THR A C 1
ATOM 651 O O . THR A 1 88 ? 7.043 -0.190 -18.884 1.00 58.28 88 THR A O 1
ATOM 654 N N . GLY A 1 89 ? 8.344 -1.915 -19.529 1.00 52.59 89 GLY A N 1
ATOM 655 C CA . GLY A 1 89 ? 9.157 -1.177 -20.493 1.00 52.59 89 GLY A CA 1
ATOM 656 C C . GLY A 1 89 ? 10.276 -0.332 -19.883 1.00 52.59 89 GLY A C 1
ATOM 657 O O . GLY A 1 89 ? 10.931 0.378 -20.637 1.00 52.59 89 GLY A O 1
ATOM 658 N N . GLU A 1 90 ? 10.511 -0.376 -18.560 1.00 51.38 90 GLU A N 1
ATOM 659 C CA . GLU A 1 90 ? 11.449 0.548 -17.906 1.00 51.38 90 GLU A CA 1
ATOM 660 C C . GLU A 1 90 ? 12.182 0.034 -16.653 1.00 51.38 90 GLU A C 1
ATOM 662 O O . GLU A 1 90 ? 11.577 -0.694 -15.858 1.00 51.38 90 GLU A O 1
ATOM 667 N N . PRO A 1 91 ? 13.410 0.549 -16.395 1.00 53.47 91 PRO A N 1
ATOM 668 C CA . PRO A 1 91 ? 14.194 0.286 -15.190 1.00 53.47 91 PRO A CA 1
ATOM 669 C C . PRO A 1 91 ? 13.488 0.632 -13.872 1.00 53.47 91 PRO A C 1
ATOM 671 O O . PRO A 1 91 ? 12.922 1.710 -13.695 1.00 53.47 91 PRO A O 1
ATOM 674 N N . LEU A 1 92 ? 13.676 -0.225 -12.864 1.00 54.59 92 LEU A N 1
ATOM 675 C CA . LEU A 1 92 ? 13.364 0.013 -11.441 1.00 54.59 92 LEU A CA 1
ATOM 676 C C . LEU A 1 92 ? 14.248 1.101 -10.774 1.00 54.59 92 LEU A C 1
ATOM 678 O O . LEU A 1 92 ? 14.764 0.900 -9.673 1.00 54.59 92 LEU A O 1
ATOM 682 N N . ILE A 1 93 ? 14.4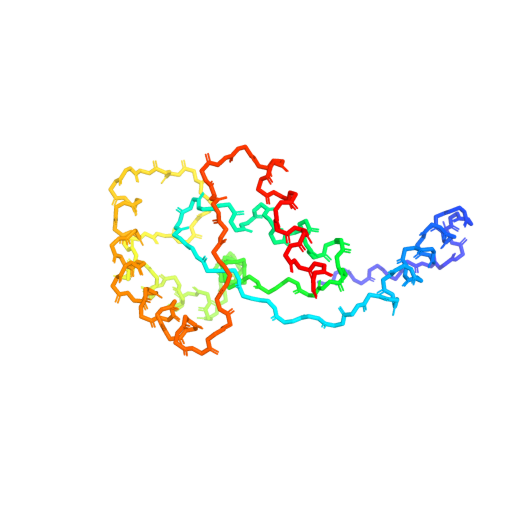68 2.248 -11.416 1.00 52.00 93 ILE A N 1
ATOM 683 C CA . ILE A 1 93 ? 15.238 3.363 -10.840 1.00 52.00 93 ILE A CA 1
ATOM 684 C C . ILE A 1 93 ? 14.286 4.313 -10.091 1.00 52.00 93 ILE A C 1
ATOM 686 O O . ILE A 1 93 ? 13.086 4.386 -10.366 1.00 52.00 93 ILE A O 1
ATOM 690 N N . GLN A 1 94 ? 14.815 4.996 -9.072 1.00 48.00 94 GLN A N 1
ATOM 691 C CA . GLN A 1 94 ? 14.115 6.027 -8.306 1.00 48.00 94 GLN A CA 1
ATOM 692 C C . GLN A 1 94 ? 13.522 7.064 -9.274 1.00 48.00 94 GLN A C 1
ATOM 694 O O . GLN A 1 94 ? 14.246 7.612 -10.100 1.00 48.00 94 GLN A O 1
ATOM 699 N N . ARG A 1 95 ? 12.199 7.269 -9.201 1.00 57.75 95 ARG A N 1
ATOM 700 C CA . ARG A 1 95 ? 11.409 8.008 -10.200 1.00 57.75 95 ARG A CA 1
ATOM 701 C C . ARG A 1 95 ? 11.918 9.442 -10.364 1.00 57.75 95 ARG A C 1
ATOM 703 O O . ARG A 1 95 ? 11.568 10.310 -9.571 1.00 57.75 95 ARG A O 1
ATOM 710 N N . LYS A 1 96 ? 12.745 9.662 -11.383 1.00 44.38 96 LYS A N 1
ATOM 711 C CA . LYS A 1 96 ? 13.067 10.988 -11.924 1.00 44.38 96 LYS A CA 1
ATOM 712 C C . LYS A 1 96 ? 12.465 11.221 -13.311 1.00 44.38 96 LYS A C 1
ATOM 714 O O . LYS A 1 96 ? 12.364 12.372 -13.711 1.00 44.38 96 LYS A O 1
ATOM 719 N N . ASP A 1 97 ? 11.980 10.166 -13.969 1.00 48.53 97 ASP A N 1
ATOM 720 C CA . ASP A 1 97 ? 11.556 10.212 -15.369 1.00 48.53 97 ASP A CA 1
ATOM 721 C C . ASP A 1 97 ? 10.078 9.803 -15.517 1.00 48.53 97 ASP A C 1
ATOM 723 O O . ASP A 1 97 ? 9.745 8.751 -16.059 1.00 48.53 97 ASP A O 1
ATOM 727 N N . ASP A 1 98 ? 9.162 10.634 -15.008 1.00 58.62 98 ASP A N 1
ATOM 728 C CA . ASP A 1 98 ? 7.728 10.533 -15.320 1.00 58.62 98 ASP A CA 1
ATOM 729 C C . ASP A 1 98 ? 7.487 10.962 -16.785 1.00 58.62 98 ASP A C 1
ATOM 731 O O . ASP A 1 98 ? 7.013 12.062 -17.065 1.00 58.62 98 ASP A O 1
ATOM 735 N N . ASN A 1 99 ? 7.845 10.105 -17.748 1.00 66.06 99 ASN A N 1
ATOM 736 C CA . ASN A 1 99 ? 7.515 10.315 -19.157 1.00 66.06 99 ASN A CA 1
ATOM 737 C C . ASN A 1 99 ? 6.068 9.851 -19.442 1.00 66.06 99 ASN A C 1
ATOM 739 O O . ASN A 1 99 ? 5.613 8.814 -18.953 1.00 66.06 99 ASN A O 1
ATOM 743 N N . ALA A 1 100 ? 5.327 10.612 -20.249 1.00 74.38 100 ALA A N 1
ATOM 744 C CA . ALA A 1 100 ? 3.924 10.350 -20.571 1.00 74.38 100 ALA A CA 1
ATOM 745 C C . ALA A 1 100 ? 3.699 8.949 -21.170 1.00 74.38 100 ALA A C 1
ATOM 747 O O . ALA A 1 100 ? 2.700 8.298 -20.862 1.00 74.38 100 ALA A O 1
ATOM 748 N N . ASP A 1 101 ? 4.637 8.458 -21.980 1.00 74.81 101 ASP A N 1
ATOM 749 C CA . ASP A 1 101 ? 4.534 7.142 -22.625 1.00 74.81 101 ASP A CA 1
ATOM 750 C C . ASP A 1 101 ? 4.587 5.983 -21.622 1.00 74.81 101 ASP A C 1
ATOM 752 O O . ASP A 1 101 ? 3.895 4.975 -21.765 1.00 74.81 101 ASP A O 1
ATOM 756 N N . VAL A 1 102 ? 5.336 6.167 -20.540 1.00 73.31 102 VAL A N 1
ATOM 757 C CA . VAL A 1 102 ? 5.494 5.203 -19.445 1.00 73.31 102 VAL A CA 1
ATOM 758 C C . VAL A 1 102 ? 4.234 5.127 -18.608 1.00 73.31 102 VAL A C 1
ATOM 760 O O . VAL A 1 102 ? 3.792 4.055 -18.191 1.00 73.31 102 VAL A O 1
ATOM 763 N N . LEU A 1 103 ? 3.651 6.288 -18.318 1.00 77.81 103 LEU A N 1
ATOM 764 C CA . LEU A 1 103 ? 2.407 6.348 -17.568 1.00 77.81 103 LEU A CA 1
ATOM 765 C C . LEU A 1 103 ? 1.286 5.664 -18.349 1.00 77.81 103 LEU A C 1
ATOM 767 O O . LEU A 1 103 ? 0.525 4.910 -17.744 1.00 77.81 103 LEU A O 1
ATOM 771 N N . ARG A 1 104 ? 1.240 5.844 -19.677 1.00 82.69 104 ARG A N 1
ATOM 772 C CA . ARG A 1 104 ? 0.303 5.134 -20.561 1.00 82.69 104 ARG A CA 1
ATOM 773 C C . ARG A 1 104 ? 0.494 3.622 -20.484 1.00 82.69 104 ARG A C 1
ATOM 775 O O . ARG A 1 104 ? -0.450 2.926 -20.130 1.00 82.69 104 ARG A O 1
ATOM 782 N N . SER A 1 105 ? 1.710 3.113 -20.704 1.00 81.69 105 SER A N 1
ATOM 783 C CA . SER A 1 105 ? 1.960 1.662 -20.699 1.00 81.69 105 SER A CA 1
ATOM 784 C C . SER A 1 105 ? 1.628 1.009 -19.351 1.00 81.69 105 SER A C 1
ATOM 786 O O . SER A 1 105 ? 1.034 -0.071 -19.297 1.00 81.69 105 SER A O 1
ATOM 788 N N . ARG A 1 106 ? 1.947 1.678 -18.236 1.00 82.25 106 ARG A N 1
ATOM 789 C CA . ARG A 1 106 ? 1.614 1.191 -16.890 1.00 82.25 106 ARG A CA 1
ATOM 790 C C . ARG A 1 106 ? 0.119 1.263 -16.594 1.00 82.25 106 ARG A C 1
ATOM 792 O O . ARG A 1 106 ? -0.386 0.406 -15.867 1.00 82.25 106 ARG A O 1
ATOM 799 N N . LEU A 1 107 ? -0.580 2.265 -17.120 1.00 87.19 107 LEU A N 1
ATOM 800 C CA . LEU A 1 107 ? -2.031 2.371 -17.001 1.00 87.19 107 LEU A CA 1
ATOM 801 C C . LEU A 1 107 ? -2.731 1.274 -17.817 1.00 87.19 107 LEU A C 1
ATOM 803 O O . LEU A 1 107 ? -3.624 0.608 -17.296 1.00 87.19 107 LEU A O 1
ATOM 807 N N . ASP A 1 108 ? -2.262 1.005 -19.035 1.00 88.38 108 ASP A N 1
ATOM 808 C CA . ASP A 1 108 ? -2.767 -0.084 -19.876 1.00 88.38 108 ASP A CA 1
ATOM 809 C C . ASP A 1 108 ? -2.546 -1.448 -19.212 1.00 88.38 108 ASP A C 1
ATOM 811 O O . ASP A 1 108 ? -3.463 -2.271 -19.123 1.00 88.38 108 ASP A O 1
ATOM 815 N N . ALA A 1 109 ? -1.348 -1.682 -18.665 1.00 87.12 109 ALA A N 1
ATOM 816 C CA . ALA A 1 109 ? -1.048 -2.889 -17.902 1.00 87.12 109 ALA A CA 1
ATOM 817 C C . ALA A 1 109 ? -1.952 -3.025 -16.664 1.00 87.12 109 ALA A C 1
ATOM 819 O O . ALA A 1 109 ? -2.431 -4.123 -16.372 1.00 87.12 109 ALA A O 1
ATOM 820 N N . PHE A 1 110 ? -2.230 -1.920 -15.961 1.00 89.81 110 PHE A N 1
ATOM 821 C CA . PHE A 1 110 ? -3.146 -1.905 -14.821 1.00 89.81 110 PHE A CA 1
ATOM 822 C C . PHE A 1 110 ? -4.563 -2.328 -15.229 1.00 89.81 110 PHE A C 1
ATOM 824 O O . PHE A 1 110 ? -5.125 -3.225 -14.599 1.00 89.81 110 PHE A O 1
ATOM 831 N N . HIS A 1 111 ? -5.119 -1.761 -16.302 1.00 92.19 111 HIS A N 1
ATOM 832 C CA . HIS A 1 111 ? -6.445 -2.151 -16.786 1.00 92.19 111 HIS A CA 1
ATOM 833 C C . HIS A 1 111 ? -6.485 -3.600 -17.287 1.00 92.19 111 HIS A C 1
ATOM 835 O O . HIS A 1 111 ? -7.460 -4.305 -17.052 1.00 92.19 111 HIS A O 1
ATOM 841 N N . LYS A 1 112 ? -5.418 -4.087 -17.929 1.00 92.81 112 LYS A N 1
ATOM 842 C CA . LYS A 1 112 ? -5.374 -5.455 -18.461 1.00 92.81 112 LYS A CA 1
ATOM 843 C C . LYS A 1 112 ? -5.208 -6.525 -17.379 1.00 92.81 112 LYS A C 1
ATOM 845 O O . LYS A 1 112 ? -5.787 -7.601 -17.501 1.00 92.81 112 LYS A O 1
ATOM 850 N N . GLN A 1 113 ? -4.385 -6.270 -16.361 1.00 88.81 113 GLN A N 1
ATOM 851 C CA . GLN A 1 113 ? -3.958 -7.297 -15.398 1.00 88.81 113 GLN A CA 1
ATOM 852 C C . GLN A 1 113 ? -4.525 -7.095 -13.990 1.00 88.81 113 GLN A C 1
ATOM 854 O O . GLN A 1 113 ? -4.834 -8.071 -13.311 1.00 88.81 113 GLN A O 1
ATOM 859 N N . THR A 1 114 ? -4.676 -5.847 -13.544 1.00 91.69 114 THR A N 1
ATOM 860 C CA . THR A 1 114 ? -5.096 -5.530 -12.170 1.00 91.69 114 THR A CA 1
ATOM 861 C C . THR A 1 114 ? -6.604 -5.314 -12.062 1.00 91.69 114 THR A C 1
ATOM 863 O O . THR A 1 114 ? -7.187 -5.670 -11.038 1.00 91.69 114 THR A O 1
ATOM 866 N N . GLN A 1 115 ? -7.266 -4.804 -13.108 1.00 93.88 115 GLN A N 1
ATOM 867 C CA . GLN A 1 115 ? -8.725 -4.623 -13.110 1.00 93.88 115 GLN A CA 1
ATOM 868 C C . GLN A 1 115 ? -9.505 -5.916 -12.797 1.00 93.88 115 GLN A C 1
ATOM 870 O O . GLN A 1 115 ? -10.376 -5.863 -11.930 1.00 93.88 115 GLN A O 1
ATOM 875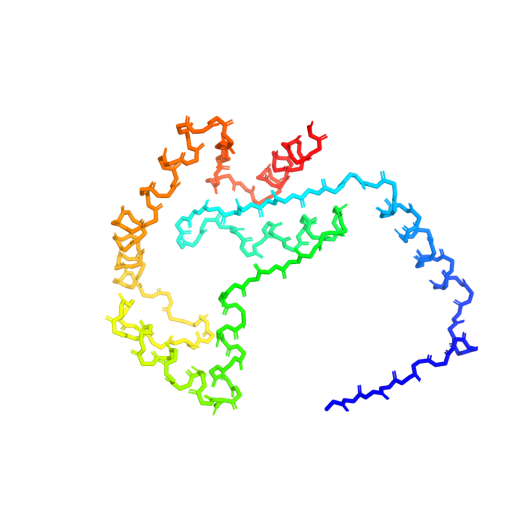 N N . PRO A 1 116 ? -9.157 -7.099 -13.347 1.00 96.00 116 PRO A N 1
ATOM 876 C CA . PRO A 1 116 ? -9.851 -8.341 -12.995 1.00 96.00 116 PRO A CA 1
ATOM 877 C C . PRO A 1 116 ? -9.774 -8.694 -11.499 1.00 96.00 116 PRO A C 1
ATOM 879 O O . PRO A 1 116 ? -10.676 -9.332 -10.957 1.00 96.00 116 PRO A O 1
ATOM 882 N N . VAL A 1 117 ? -8.708 -8.268 -10.809 1.00 94.31 117 VAL A N 1
ATOM 883 C CA . VAL A 1 117 ? -8.555 -8.450 -9.356 1.00 94.31 117 VAL A CA 1
ATOM 884 C C . VAL A 1 117 ? -9.505 -7.524 -8.595 1.00 94.31 117 VAL A C 1
ATOM 886 O O . VAL A 1 117 ? -10.105 -7.945 -7.606 1.00 94.31 117 VAL A O 1
ATOM 889 N N . ILE A 1 118 ? -9.683 -6.285 -9.063 1.00 94.94 118 ILE A N 1
ATOM 890 C CA . ILE A 1 118 ? -10.672 -5.353 -8.503 1.00 94.94 118 ILE A CA 1
ATOM 891 C C . ILE A 1 118 ? -12.075 -5.939 -8.663 1.00 94.94 118 ILE A C 1
ATOM 893 O O . ILE A 1 118 ? -12.813 -6.028 -7.682 1.00 94.94 118 ILE A O 1
ATOM 897 N N . ASP A 1 119 ? -12.409 -6.422 -9.859 1.00 95.00 119 ASP A N 1
ATOM 898 C CA . ASP A 1 119 ? -13.715 -7.014 -10.155 1.00 95.00 119 ASP A CA 1
ATOM 899 C C . ASP A 1 119 ? -13.986 -8.252 -9.284 1.00 95.00 119 ASP A C 1
ATOM 901 O O . ASP A 1 119 ? -15.107 -8.475 -8.821 1.00 95.00 119 ASP A O 1
ATOM 905 N N . TYR A 1 120 ? -12.952 -9.052 -9.010 1.00 96.44 120 TYR A N 1
ATOM 906 C CA . TYR A 1 120 ? -13.032 -10.183 -8.088 1.00 96.44 120 TYR A CA 1
ATOM 907 C C . TYR A 1 120 ? -13.391 -9.749 -6.658 1.00 96.44 120 TYR A C 1
ATOM 909 O O . TYR A 1 120 ? -14.298 -10.324 -6.051 1.00 96.44 120 TYR A O 1
ATOM 917 N N . TYR A 1 121 ? -12.718 -8.729 -6.112 1.00 95.69 121 TYR A N 1
ATOM 918 C CA . TYR A 1 121 ? -13.026 -8.220 -4.770 1.00 95.69 121 TYR A CA 1
ATOM 919 C C . TYR A 1 121 ? -14.370 -7.485 -4.708 1.00 95.69 121 TYR A C 1
ATOM 921 O O . TYR A 1 121 ? -15.051 -7.571 -3.684 1.00 95.69 121 TYR A O 1
ATOM 929 N N . ALA A 1 122 ? -14.787 -6.842 -5.804 1.00 94.88 122 ALA A N 1
ATOM 930 C CA . ALA A 1 122 ? -16.114 -6.250 -5.944 1.00 94.88 122 ALA A CA 1
ATOM 931 C C . ALA A 1 122 ? -17.208 -7.316 -5.812 1.00 94.88 122 ALA A C 1
ATOM 933 O O . ALA A 1 122 ? -18.108 -7.181 -4.987 1.00 94.88 122 ALA A O 1
ATOM 934 N N . LYS A 1 123 ? -17.083 -8.429 -6.549 1.00 96.19 123 LYS A N 1
ATOM 935 C CA . LYS A 1 123 ? -18.030 -9.559 -6.488 1.00 96.19 123 LYS A CA 1
ATOM 936 C C . LYS A 1 123 ? -18.099 -10.215 -5.108 1.00 96.19 123 LYS A C 1
ATOM 938 O O . LYS A 1 123 ? -19.132 -10.768 -4.752 1.00 96.19 123 LYS A O 1
ATOM 943 N N . LYS A 1 124 ? -17.014 -10.157 -4.331 1.00 95.00 124 LYS A N 1
ATOM 944 C CA . LYS A 1 124 ? -16.970 -10.660 -2.950 1.00 95.00 124 LYS A CA 1
ATOM 945 C C . LYS A 1 124 ? -17.557 -9.705 -1.906 1.00 95.00 124 LYS A C 1
ATOM 947 O O . LYS A 1 124 ? -17.651 -10.103 -0.752 1.00 95.00 124 LYS A O 1
ATOM 952 N N . GLY A 1 125 ? -17.914 -8.474 -2.278 1.00 93.50 125 GLY A N 1
ATOM 953 C CA . GLY A 1 125 ? -18.430 -7.470 -1.341 1.00 93.50 125 GLY A CA 1
ATOM 954 C C . GLY A 1 125 ? -17.367 -6.839 -0.432 1.00 93.50 125 GLY A C 1
ATOM 955 O O . GLY A 1 125 ? -17.717 -6.159 0.524 1.00 93.50 125 GLY A O 1
ATOM 956 N N . ASN A 1 126 ? -16.077 -7.033 -0.734 1.00 92.38 126 ASN A N 1
ATOM 957 C CA . ASN A 1 126 ? -14.958 -6.530 0.077 1.00 92.38 126 ASN A CA 1
ATOM 958 C C . ASN A 1 126 ? -14.303 -5.271 -0.518 1.00 92.38 126 ASN A C 1
ATOM 960 O O . ASN A 1 126 ? -13.262 -4.826 -0.032 1.00 92.38 126 ASN A O 1
ATOM 964 N N . LEU A 1 127 ? -14.855 -4.729 -1.605 1.00 94.12 127 LEU A N 1
ATOM 965 C CA . LEU A 1 127 ? -14.316 -3.549 -2.272 1.00 94.12 127 LEU A CA 1
ATOM 966 C C . LEU A 1 127 ? -14.936 -2.276 -1.693 1.00 94.12 127 LEU A C 1
ATOM 968 O O . LEU A 1 127 ? -16.152 -2.101 -1.734 1.00 94.12 127 LEU A O 1
ATOM 972 N N . VAL A 1 128 ? -14.084 -1.356 -1.242 1.00 94.56 128 VAL A N 1
ATOM 973 C CA . VAL A 1 128 ? -14.479 0.019 -0.927 1.00 94.56 128 VAL A CA 1
ATOM 974 C C . VAL A 1 128 ? -13.813 0.960 -1.921 1.00 94.56 128 VAL A C 1
ATOM 976 O O . VAL A 1 128 ? -12.587 1.005 -2.016 1.00 94.56 128 VAL A O 1
ATOM 979 N N . ASN A 1 129 ? -14.625 1.717 -2.656 1.00 93.75 129 ASN A N 1
ATOM 980 C CA . ASN A 1 129 ? -14.136 2.706 -3.610 1.00 93.75 129 ASN A CA 1
ATOM 981 C C . ASN A 1 129 ? -13.792 4.016 -2.897 1.00 93.75 129 ASN A C 1
ATOM 983 O O . ASN A 1 129 ? -14.614 4.574 -2.171 1.00 93.75 129 ASN A O 1
ATOM 987 N N . ILE A 1 130 ? -12.579 4.516 -3.140 1.00 92.69 130 ILE A N 1
ATOM 988 C CA . ILE A 1 130 ? -12.080 5.780 -2.597 1.00 92.69 130 ILE A CA 1
ATOM 989 C C . ILE A 1 130 ? -11.796 6.728 -3.768 1.00 92.69 130 ILE A C 1
ATOM 991 O O . ILE A 1 130 ? -10.918 6.420 -4.576 1.00 92.69 130 ILE A O 1
ATOM 995 N N . PRO A 1 131 ? -12.493 7.874 -3.861 1.00 90.12 131 PRO A N 1
ATOM 996 C CA . PRO A 1 131 ? -12.150 8.931 -4.808 1.00 90.12 131 PRO A CA 1
ATOM 997 C C . PRO A 1 131 ? -10.752 9.476 -4.494 1.00 90.12 131 PRO A C 1
ATOM 999 O O . PRO A 1 131 ? -10.501 9.933 -3.376 1.00 90.12 131 PRO A O 1
ATOM 1002 N N . ALA A 1 132 ? -9.836 9.393 -5.457 1.00 90.44 132 ALA A N 1
ATOM 1003 C CA . ALA A 1 132 ? -8.416 9.722 -5.290 1.00 90.44 132 ALA A CA 1
ATOM 1004 C C . ALA A 1 132 ? -7.994 10.991 -6.055 1.00 90.44 132 ALA A C 1
ATOM 1006 O O . ALA A 1 132 ? -6.823 11.353 -6.051 1.00 90.44 132 ALA A O 1
ATOM 1007 N N . GLU A 1 133 ? -8.942 11.665 -6.704 1.00 89.06 133 GLU A N 1
ATOM 1008 C CA . GLU A 1 133 ? -8.758 12.895 -7.480 1.00 89.06 133 GLU A CA 1
ATOM 1009 C C . GLU A 1 133 ? -8.708 14.171 -6.623 1.00 89.06 133 GLU A C 1
ATOM 1011 O O . GLU A 1 133 ? -8.398 15.251 -7.122 1.00 89.06 133 GLU A O 1
ATOM 1016 N N . LYS A 1 134 ? -9.028 14.057 -5.332 1.00 89.56 134 LYS A N 1
ATOM 1017 C CA . LYS A 1 134 ? -9.064 15.180 -4.390 1.00 89.56 134 LYS A CA 1
ATOM 1018 C C . LYS A 1 134 ? -7.698 15.462 -3.766 1.00 89.56 134 LYS A C 1
ATOM 1020 O O . LYS A 1 134 ? -6.760 14.678 -3.893 1.00 89.56 134 LYS A O 1
ATOM 1025 N N . ALA A 1 135 ? -7.615 16.569 -3.025 1.00 90.56 135 ALA A N 1
ATOM 1026 C CA . ALA A 1 135 ? -6.435 16.904 -2.237 1.00 90.56 135 ALA A CA 1
ATOM 1027 C C . ALA A 1 135 ? -6.050 15.751 -1.278 1.00 90.56 135 ALA A C 1
ATOM 1029 O O . ALA A 1 135 ? -6.944 15.112 -0.702 1.00 90.56 135 ALA A O 1
ATOM 1030 N N . PRO A 1 136 ? -4.746 15.480 -1.069 1.00 88.56 136 PRO A N 1
ATOM 1031 C CA . PRO A 1 136 ? -4.278 14.370 -0.238 1.00 88.56 136 PRO A CA 1
ATOM 1032 C C . PRO A 1 136 ? -4.895 14.333 1.164 1.00 88.56 136 PRO A C 1
ATOM 1034 O O . PRO A 1 136 ? -5.188 13.253 1.676 1.00 88.56 136 PRO A O 1
ATOM 1037 N N . GLU A 1 137 ? -5.138 15.487 1.781 1.00 91.69 137 GLU A N 1
ATOM 1038 C CA . GLU A 1 137 ? -5.724 15.616 3.116 1.00 91.69 137 GLU A CA 1
ATOM 1039 C C . GLU A 1 137 ? -7.185 15.151 3.142 1.00 91.69 137 GLU A C 1
ATOM 1041 O O . GLU A 1 137 ? -7.623 14.511 4.100 1.00 91.69 137 GLU A O 1
ATOM 1046 N N . GLU A 1 138 ? -7.947 15.442 2.086 1.00 92.81 138 GLU A N 1
ATOM 1047 C CA . GLU A 1 138 ? -9.330 14.982 1.951 1.00 92.81 138 GLU A CA 1
ATOM 1048 C C . GLU A 1 138 ? -9.390 13.474 1.736 1.00 92.81 138 GLU A C 1
ATOM 1050 O O . GLU A 1 138 ? -10.140 12.789 2.434 1.00 92.81 138 GLU A O 1
ATOM 1055 N N . VAL A 1 139 ? -8.557 12.948 0.833 1.00 93.62 139 VAL A N 1
ATOM 1056 C CA . VAL A 1 139 ? -8.456 11.501 0.588 1.00 93.62 139 VAL A CA 1
ATOM 1057 C C . VAL A 1 139 ? -8.095 10.782 1.884 1.00 93.62 139 VAL A C 1
ATOM 1059 O O . VAL A 1 139 ? -8.750 9.811 2.258 1.00 93.62 139 VAL A O 1
ATOM 1062 N N . THR A 1 140 ? -7.130 11.318 2.631 1.00 94.00 140 THR A N 1
ATOM 1063 C CA . THR A 1 140 ? -6.713 10.774 3.926 1.00 94.00 140 THR A CA 1
ATOM 1064 C C . THR A 1 140 ? -7.887 10.679 4.903 1.00 94.00 140 THR A C 1
ATOM 1066 O O . THR A 1 140 ? -8.084 9.638 5.526 1.00 94.00 140 THR A O 1
ATOM 1069 N N . LYS A 1 141 ? -8.715 11.727 5.028 1.00 94.31 141 LYS A N 1
ATOM 1070 C CA . LYS A 1 141 ? -9.901 11.704 5.907 1.00 94.31 141 LYS A CA 1
ATOM 1071 C C . LYS A 1 141 ? -10.888 10.607 5.509 1.00 94.31 141 LYS A C 1
ATOM 1073 O O . LYS A 1 141 ? -11.415 9.917 6.381 1.00 94.31 141 LYS A O 1
ATOM 1078 N N . VAL A 1 142 ? -11.126 10.433 4.208 1.00 94.25 142 VAL A N 1
ATOM 1079 C CA . VAL A 1 142 ? -12.025 9.390 3.694 1.00 94.25 142 VAL A CA 1
ATOM 1080 C C . VAL A 1 142 ? -11.468 8.001 4.002 1.00 94.25 142 VAL A C 1
ATOM 1082 O O . VAL A 1 142 ? -12.188 7.170 4.554 1.00 94.25 142 VAL A O 1
ATOM 1085 N N . VAL A 1 143 ? -10.183 7.763 3.723 1.00 93.75 143 VAL A N 1
ATOM 1086 C CA . VAL A 1 143 ? -9.521 6.480 4.004 1.00 93.75 143 VAL A CA 1
ATOM 1087 C C . VAL A 1 143 ? -9.590 6.156 5.495 1.00 93.75 143 VAL A C 1
ATOM 1089 O O . VAL A 1 143 ? -10.010 5.061 5.853 1.00 93.75 143 VAL A O 1
ATOM 1092 N N . LYS A 1 144 ? -9.266 7.109 6.377 1.00 93.00 144 LYS A N 1
ATOM 1093 C CA . LYS A 1 144 ? -9.367 6.923 7.834 1.00 93.00 144 LYS A CA 1
ATOM 1094 C C . LYS A 1 144 ? -10.776 6.539 8.267 1.00 93.00 144 LYS A C 1
ATOM 1096 O O . LYS A 1 144 ? -10.941 5.612 9.050 1.00 93.00 144 LYS A O 1
ATOM 1101 N N . LYS A 1 145 ? -11.797 7.219 7.739 1.00 92.75 145 LYS A N 1
ATOM 1102 C CA . LYS A 1 145 ? -13.199 6.917 8.053 1.00 92.75 145 LYS A CA 1
ATOM 1103 C C . LYS A 1 145 ? -13.571 5.486 7.659 1.00 92.75 145 LYS A C 1
ATOM 1105 O O . LYS A 1 145 ? -14.239 4.809 8.428 1.00 92.75 145 LYS A O 1
ATOM 1110 N N . VAL A 1 146 ? -13.128 5.036 6.486 1.00 92.00 146 VAL A N 1
ATOM 1111 C CA . VAL A 1 146 ? -13.380 3.676 5.988 1.00 92.00 146 VAL A CA 1
ATOM 1112 C C . VAL A 1 146 ? -12.627 2.633 6.804 1.00 92.00 146 VAL A C 1
ATOM 1114 O O . VAL A 1 146 ? -13.190 1.601 7.143 1.00 92.00 146 VAL A O 1
ATOM 1117 N N . VAL A 1 147 ? -11.363 2.894 7.137 1.00 91.25 147 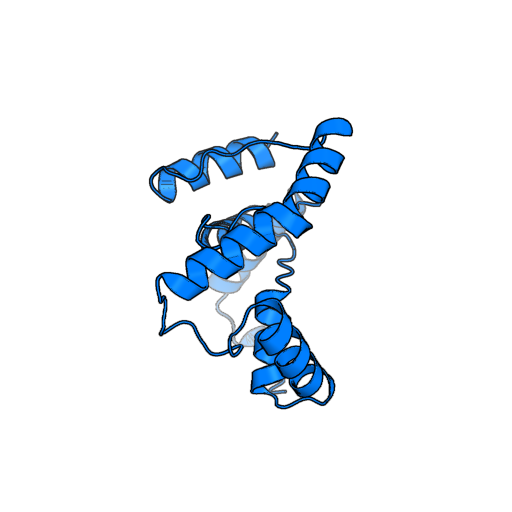VAL A N 1
ATOM 1118 C CA . VAL A 1 147 ? -10.547 1.954 7.910 1.00 91.25 147 VAL A CA 1
ATOM 1119 C C . VAL A 1 147 ? -11.024 1.871 9.358 1.00 91.25 147 VAL A C 1
ATOM 1121 O O . VAL A 1 147 ? -10.917 0.804 9.945 1.00 91.25 147 VAL A O 1
ATOM 1124 N N . SER A 1 148 ? -11.577 2.938 9.933 1.00 88.19 148 SER A N 1
ATOM 1125 C CA . SER A 1 148 ? -12.131 2.929 11.295 1.00 88.19 148 SER A CA 1
ATOM 1126 C C . SER A 1 148 ? -13.513 2.281 11.421 1.00 88.19 148 SER A C 1
ATOM 1128 O O . SER A 1 148 ? -13.917 2.004 12.549 1.00 88.19 148 SER A O 1
ATOM 1130 N N . ALA A 1 149 ? -14.230 2.067 10.313 1.00 77.12 149 ALA A N 1
ATOM 1131 C CA . ALA A 1 149 ? -15.478 1.302 10.297 1.00 77.12 149 ALA A CA 1
ATOM 1132 C C . ALA A 1 149 ? -15.214 -0.197 10.531 1.00 77.12 149 ALA A C 1
ATOM 1134 O O . ALA A 1 149 ? -16.121 -0.851 11.085 1.00 77.12 149 ALA A O 1
#